Protein AF-A0A4R6ZY18-F1 (afdb_monomer_lite)

pLDDT: mean 76.31, std 11.9, range [41.53, 92.12]

Radius of gyration: 20.02 Å; chains: 1; bounding box: 40×29×60 Å

Structure (mmCIF, N/CA/C/O backbone):
data_AF-A0A4R6ZY18-F1
#
_entry.id   AF-A0A4R6ZY18-F1
#
loop_
_atom_site.group_PDB
_atom_site.id
_atom_site.type_symbol
_atom_site.label_atom_id
_atom_site.label_alt_id
_atom_site.label_comp_id
_atom_site.label_asym_id
_atom_site.label_entity_id
_atom_site.label_seq_id
_atom_site.pdbx_PDB_ins_code
_atom_site.Cartn_x
_atom_site.Cartn_y
_atom_site.Cartn_z
_atom_site.occupancy
_atom_site.B_iso_or_equiv
_atom_site.auth_seq_id
_atom_site.auth_comp_id
_atom_site.auth_asym_id
_atom_site.auth_atom_id
_atom_site.pdbx_PDB_model_num
ATOM 1 N N . MET A 1 1 ? 9.949 -7.174 -26.402 1.00 46.84 1 MET A N 1
ATOM 2 C CA . MET A 1 1 ? 8.671 -7.919 -26.284 1.00 46.84 1 MET A CA 1
ATOM 3 C C . MET A 1 1 ? 8.134 -7.655 -24.889 1.00 46.84 1 MET A C 1
ATOM 5 O O . MET A 1 1 ? 8.825 -7.994 -23.940 1.00 46.84 1 MET A O 1
ATOM 9 N N . ALA A 1 2 ? 6.988 -6.989 -24.760 1.00 63.78 2 ALA A N 1
ATOM 10 C CA . ALA A 1 2 ? 6.396 -6.698 -23.453 1.00 63.78 2 ALA A CA 1
ATOM 11 C C . ALA A 1 2 ? 5.710 -7.946 -22.874 1.00 63.78 2 ALA A C 1
ATOM 13 O O . ALA A 1 2 ? 5.164 -8.753 -23.633 1.00 63.78 2 ALA A O 1
ATOM 14 N N . GLY A 1 3 ? 5.731 -8.112 -21.547 1.00 73.00 3 GLY A N 1
ATOM 15 C CA . GLY A 1 3 ? 4.925 -9.130 -20.874 1.00 73.00 3 GLY A CA 1
ATOM 16 C C . GLY A 1 3 ? 3.421 -8.925 -21.109 1.00 73.00 3 GLY A C 1
ATOM 17 O O . GLY A 1 3 ? 2.981 -7.861 -21.534 1.00 73.00 3 GLY A O 1
ATOM 18 N N . ARG A 1 4 ? 2.606 -9.943 -20.791 1.00 77.69 4 ARG A N 1
ATOM 19 C CA . ARG A 1 4 ? 1.151 -10.019 -21.072 1.00 77.69 4 ARG A CA 1
ATOM 20 C C . ARG A 1 4 ? 0.317 -8.800 -20.626 1.00 77.69 4 ARG A C 1
ATOM 22 O O . ARG A 1 4 ? -0.791 -8.633 -21.121 1.00 77.69 4 ARG A O 1
ATOM 29 N N . TYR A 1 5 ? 0.834 -7.972 -19.719 1.00 84.94 5 TYR A N 1
ATOM 30 C CA . TYR A 1 5 ? 0.163 -6.790 -19.164 1.00 84.94 5 TYR A CA 1
ATOM 31 C C . TYR A 1 5 ? 1.097 -5.578 -19.040 1.00 84.94 5 TYR A C 1
ATOM 33 O O . TYR A 1 5 ? 0.845 -4.685 -18.238 1.00 84.94 5 TYR A O 1
ATOM 41 N N . GLU A 1 6 ? 2.202 -5.564 -19.784 1.00 89.19 6 GLU A N 1
ATOM 42 C CA . GLU A 1 6 ? 3.216 -4.513 -19.690 1.00 89.19 6 GLU A CA 1
ATOM 43 C C . GLU A 1 6 ? 3.148 -3.562 -20.879 1.00 89.19 6 GLU A C 1
ATOM 45 O O . GLU A 1 6 ? 2.798 -3.948 -21.998 1.00 89.19 6 GLU A O 1
ATOM 50 N N . ILE A 1 7 ? 3.525 -2.309 -20.641 1.00 91.56 7 ILE A N 1
ATOM 51 C CA . ILE A 1 7 ? 3.649 -1.325 -21.705 1.00 91.56 7 ILE A CA 1
ATOM 52 C C . ILE A 1 7 ? 4.842 -1.671 -22.607 1.00 91.56 7 ILE A C 1
ATOM 54 O O . ILE A 1 7 ? 5.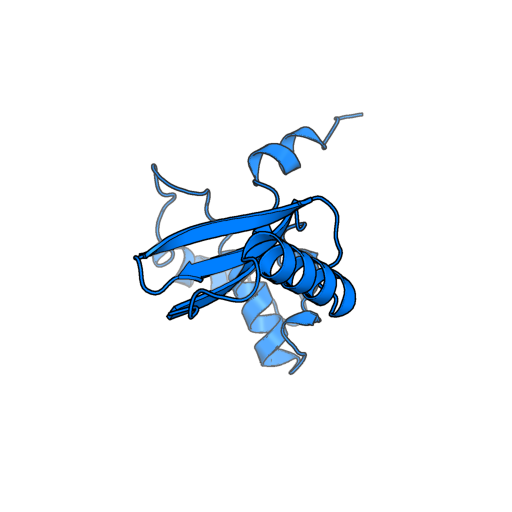959 -1.942 -22.146 1.00 91.56 7 ILE A O 1
ATOM 58 N N . SER A 1 8 ? 4.600 -1.665 -23.918 1.00 91.94 8 SER A N 1
ATOM 59 C CA . SER A 1 8 ? 5.664 -1.807 -24.916 1.00 91.94 8 SER A CA 1
ATOM 60 C C . SER A 1 8 ? 6.644 -0.636 -24.859 1.00 91.94 8 SER A C 1
ATOM 62 O O . SER A 1 8 ? 6.279 0.448 -24.411 1.00 91.94 8 SER A O 1
ATOM 64 N N . ASP A 1 9 ? 7.870 -0.837 -25.344 1.00 90.19 9 ASP A N 1
ATOM 65 C CA . ASP A 1 9 ? 8.878 0.232 -25.404 1.00 90.19 9 ASP A CA 1
ATOM 66 C C . ASP A 1 9 ? 8.370 1.433 -26.212 1.00 90.19 9 ASP A C 1
ATOM 68 O O . ASP A 1 9 ? 8.479 2.569 -25.768 1.00 90.19 9 ASP A O 1
ATOM 72 N N . ASN A 1 10 ? 7.702 1.172 -27.340 1.00 91.25 10 ASN A N 1
ATOM 73 C CA . ASN A 1 10 ? 7.086 2.216 -28.159 1.00 91.25 10 ASN A CA 1
ATOM 74 C C . ASN A 1 10 ? 5.974 2.959 -27.410 1.00 91.25 10 ASN A C 1
ATOM 76 O O . ASN A 1 10 ? 5.854 4.168 -27.543 1.00 91.25 10 ASN A O 1
ATOM 80 N N . GLY A 1 11 ? 5.156 2.249 -26.628 1.00 90.25 11 GLY A N 1
ATOM 81 C CA . GLY A 1 11 ? 4.115 2.877 -25.813 1.00 90.25 11 GLY A CA 1
ATOM 82 C C . GLY A 1 11 ? 4.696 3.714 -24.676 1.00 90.25 11 GLY A C 1
ATOM 83 O O . GLY A 1 11 ? 4.164 4.774 -24.369 1.00 90.25 11 GLY A O 1
ATOM 84 N N . TRP A 1 12 ? 5.797 3.256 -24.079 1.00 91.94 12 TRP A N 1
ATOM 85 C CA . TRP A 1 12 ? 6.508 3.990 -23.037 1.00 91.94 12 TRP A CA 1
ATOM 86 C C . TRP A 1 12 ? 7.133 5.280 -23.575 1.00 91.94 12 TRP A C 1
ATOM 88 O O . TRP A 1 12 ? 6.940 6.335 -22.982 1.00 91.94 12 TRP A O 1
ATOM 98 N N . ALA A 1 13 ? 7.778 5.219 -24.742 1.00 90.75 13 ALA A N 1
ATOM 99 C CA . ALA A 1 13 ? 8.392 6.377 -25.395 1.00 90.75 13 ALA A CA 1
ATOM 100 C C . ALA A 1 13 ? 7.403 7.524 -25.693 1.00 90.75 13 ALA A C 1
ATOM 102 O O . ALA A 1 13 ? 7.821 8.661 -25.876 1.00 90.75 13 ALA A O 1
ATOM 103 N N . LEU A 1 14 ? 6.094 7.245 -25.746 1.00 90.88 14 LEU A N 1
ATOM 104 C CA . LEU A 1 14 ? 5.054 8.261 -25.954 1.00 90.88 14 LEU A CA 1
ATOM 105 C C . LEU A 1 14 ? 4.654 9.017 -24.684 1.00 90.88 14 LEU A C 1
ATOM 107 O O . LEU A 1 14 ? 3.967 10.029 -24.791 1.00 90.88 14 LEU A O 1
ATOM 111 N N . ILE A 1 15 ? 4.970 8.480 -23.505 1.00 89.31 15 ILE A N 1
ATOM 112 C CA . ILE A 1 15 ? 4.500 9.019 -22.222 1.00 89.31 15 ILE A CA 1
ATOM 113 C C . ILE A 1 15 ? 5.634 9.321 -21.247 1.00 89.31 15 ILE A C 1
ATOM 115 O O . ILE A 1 15 ? 5.379 9.932 -20.212 1.00 89.31 15 ILE A O 1
ATOM 119 N N . GLU A 1 16 ? 6.859 8.864 -21.522 1.00 87.00 16 GLU A N 1
ATOM 120 C CA . GLU A 1 16 ? 7.991 8.989 -20.599 1.00 87.00 16 GLU A CA 1
ATOM 121 C C . GLU A 1 16 ? 8.345 10.445 -20.272 1.00 87.00 16 GLU A C 1
ATOM 123 O O . GLU A 1 16 ? 8.815 10.730 -19.175 1.00 87.00 16 GLU A O 1
ATOM 128 N N . ASP A 1 17 ? 8.054 11.367 -21.186 1.00 85.94 17 ASP A N 1
ATOM 129 C CA . ASP A 1 17 ? 8.230 12.812 -21.044 1.00 85.94 17 ASP A CA 1
ATOM 130 C C . ASP A 1 17 ? 7.168 13.474 -20.147 1.00 85.94 17 ASP A C 1
ATOM 132 O O . ASP A 1 17 ? 7.427 14.506 -19.524 1.00 85.94 17 ASP A O 1
ATOM 136 N N . ILE A 1 18 ? 5.980 12.870 -20.042 1.00 85.25 18 ILE A N 1
ATOM 137 C CA . ILE A 1 18 ? 4.907 13.294 -19.131 1.00 85.25 18 ILE A CA 1
ATOM 138 C C . ILE A 1 18 ? 5.254 12.907 -17.691 1.00 85.25 18 ILE A C 1
ATOM 140 O O . ILE A 1 18 ? 4.856 13.581 -16.731 1.00 85.25 18 ILE A O 1
ATOM 144 N N . VAL A 1 19 ? 5.984 11.806 -17.515 1.00 81.56 19 VAL A N 1
ATOM 145 C CA . VAL A 1 19 ? 6.353 11.342 -16.187 1.00 81.56 19 VAL A CA 1
ATOM 146 C C . VAL A 1 19 ? 7.426 12.259 -15.605 1.00 81.56 19 VAL A C 1
ATOM 148 O O . VAL A 1 19 ? 8.477 12.502 -16.187 1.00 81.56 19 VAL A O 1
ATOM 151 N N . SER A 1 20 ? 7.118 12.847 -14.448 1.00 65.94 20 SER A N 1
ATOM 152 C CA . SER A 1 20 ? 7.916 13.930 -13.874 1.00 65.94 20 SER A CA 1
ATOM 153 C C . SER A 1 20 ? 9.384 13.536 -13.659 1.00 65.94 20 SER A C 1
ATOM 155 O O . SER A 1 20 ? 9.640 12.473 -13.089 1.00 65.94 20 SER A O 1
ATOM 157 N N . PRO A 1 21 ? 10.343 14.436 -13.948 1.00 70.38 21 PRO A N 1
ATOM 158 C CA . PRO A 1 21 ? 11.761 14.144 -13.796 1.00 70.38 21 PRO A CA 1
ATOM 159 C C . PRO A 1 21 ? 12.140 13.805 -12.341 1.00 70.38 21 PRO A C 1
ATOM 161 O O . PRO A 1 21 ? 11.411 14.173 -11.397 1.00 70.38 21 PRO A O 1
ATOM 164 N N . PRO A 1 22 ? 13.301 13.143 -12.142 1.00 66.69 22 PRO A N 1
ATOM 165 C CA . PRO A 1 22 ? 13.822 12.806 -10.824 1.00 66.69 22 PRO A CA 1
ATOM 166 C C . PRO A 1 22 ? 13.844 14.036 -9.916 1.00 66.69 22 PRO A C 1
ATOM 168 O O . PRO A 1 22 ? 14.409 15.078 -10.251 1.00 66.69 22 PRO A O 1
ATOM 171 N N . GLN A 1 23 ? 13.200 13.930 -8.756 1.00 68.38 23 GLN A N 1
ATOM 172 C CA . GLN A 1 23 ? 13.167 15.021 -7.788 1.00 68.38 23 GLN A CA 1
ATOM 173 C C . GLN A 1 23 ? 14.496 15.064 -7.029 1.00 68.38 23 GLN A C 1
ATOM 175 O O . GLN A 1 23 ? 14.980 14.036 -6.561 1.00 68.38 23 GLN A O 1
ATOM 180 N N . ARG A 1 24 ? 15.083 16.261 -6.886 1.00 64.19 24 ARG A N 1
ATOM 181 C CA . ARG A 1 24 ? 16.343 16.467 -6.140 1.00 64.19 24 ARG A CA 1
ATOM 182 C C . ARG A 1 24 ? 16.180 16.305 -4.626 1.00 64.19 24 ARG A C 1
ATOM 184 O O . ARG A 1 24 ? 17.174 16.173 -3.920 1.00 64.19 24 ARG A O 1
ATOM 191 N N . THR A 1 25 ? 14.949 16.364 -4.127 1.00 70.38 25 THR A N 1
ATOM 192 C CA . THR A 1 25 ? 14.613 16.295 -2.704 1.00 70.38 25 THR A CA 1
ATOM 193 C C . THR A 1 25 ? 13.483 15.297 -2.467 1.00 70.38 25 THR A C 1
ATOM 195 O O . THR A 1 25 ? 12.584 15.140 -3.292 1.00 70.38 25 THR A O 1
ATOM 198 N N . GLY A 1 26 ? 13.520 14.630 -1.311 1.00 67.38 26 GLY A N 1
ATOM 199 C CA . GLY A 1 26 ? 12.524 13.635 -0.914 1.00 67.38 26 GLY A CA 1
ATOM 200 C C . GLY A 1 26 ? 12.953 12.193 -1.185 1.00 67.38 26 GLY A C 1
ATOM 201 O O . GLY A 1 26 ? 14.101 11.909 -1.517 1.00 67.38 26 GLY A O 1
ATOM 202 N N . ARG A 1 27 ? 12.017 11.261 -0.980 1.00 62.81 27 ARG A N 1
ATOM 203 C CA . ARG A 1 27 ? 12.255 9.830 -1.193 1.00 62.81 27 ARG A CA 1
ATOM 204 C C . ARG A 1 27 ? 12.455 9.559 -2.692 1.00 62.81 27 ARG A C 1
ATOM 206 O O . ARG A 1 27 ? 11.616 10.022 -3.469 1.00 62.81 27 ARG A O 1
ATOM 213 N N . PRO A 1 28 ? 13.475 8.775 -3.093 1.00 68.50 28 PRO A N 1
ATOM 214 C CA . PRO A 1 28 ? 13.639 8.363 -4.481 1.00 68.50 28 PRO A CA 1
ATOM 215 C C . PRO A 1 28 ? 12.343 7.769 -5.037 1.00 68.50 28 PRO A C 1
ATOM 217 O O . PRO A 1 28 ? 11.701 6.932 -4.388 1.00 68.50 28 PRO A O 1
ATOM 220 N N . ARG A 1 29 ? 11.942 8.229 -6.226 1.00 71.50 29 ARG A N 1
ATOM 221 C CA . ARG A 1 29 ? 10.824 7.628 -6.954 1.00 71.50 29 ARG A CA 1
ATOM 222 C C . ARG A 1 29 ? 11.220 6.226 -7.403 1.00 71.50 29 ARG A C 1
ATOM 224 O O . ARG A 1 29 ? 12.384 5.967 -7.700 1.00 71.50 29 ARG A O 1
ATOM 231 N N . ARG A 1 30 ? 10.246 5.318 -7.405 1.00 73.25 30 ARG A N 1
ATOM 232 C CA . ARG A 1 30 ? 10.416 4.022 -8.065 1.00 73.25 30 ARG A CA 1
ATOM 233 C C . ARG A 1 30 ? 10.417 4.225 -9.571 1.00 73.25 30 ARG A C 1
ATOM 235 O O . ARG A 1 30 ? 9.930 5.244 -10.041 1.00 73.25 30 ARG A O 1
ATOM 242 N N . ASP A 1 31 ? 10.941 3.239 -10.286 1.00 82.50 31 ASP A N 1
ATOM 243 C CA . ASP A 1 31 ? 10.847 3.183 -11.739 1.00 82.50 31 ASP A CA 1
ATOM 244 C C . ASP A 1 31 ? 9.374 3.322 -12.162 1.00 82.50 31 ASP A C 1
ATOM 246 O O . ASP A 1 31 ? 8.525 2.487 -11.832 1.00 82.50 31 ASP A O 1
ATOM 250 N N . ASP A 1 32 ? 9.058 4.423 -12.837 1.00 85.56 32 ASP A N 1
ATOM 251 C CA . ASP A 1 32 ? 7.679 4.772 -13.158 1.00 85.56 32 ASP A CA 1
ATOM 252 C C . ASP A 1 32 ? 7.057 3.799 -14.167 1.00 85.56 32 ASP A C 1
ATOM 254 O O . ASP A 1 32 ? 5.857 3.514 -14.107 1.00 85.56 32 ASP A O 1
ATOM 258 N N . ARG A 1 33 ? 7.878 3.211 -15.045 1.00 87.94 33 ARG A N 1
ATOM 259 C CA . ARG A 1 33 ? 7.442 2.173 -15.980 1.00 87.94 33 ARG A CA 1
ATOM 260 C C . ARG A 1 33 ? 7.054 0.909 -15.228 1.00 87.94 33 ARG A C 1
ATOM 262 O O . ARG A 1 33 ? 6.030 0.296 -15.529 1.00 87.94 33 ARG A O 1
ATOM 269 N N . GLN A 1 34 ? 7.832 0.534 -14.215 1.00 85.88 34 GLN A N 1
ATOM 270 C CA . GLN A 1 34 ? 7.532 -0.598 -13.341 1.00 85.88 34 GLN A CA 1
ATOM 271 C C . GLN A 1 34 ? 6.237 -0.378 -12.545 1.00 85.88 34 GLN A C 1
ATOM 273 O O . GLN A 1 34 ? 5.426 -1.302 -12.434 1.00 85.88 34 GLN A O 1
ATOM 278 N N . VAL A 1 35 ? 6.011 0.839 -12.038 1.00 85.81 35 VAL A N 1
ATOM 279 C CA . VAL A 1 35 ? 4.763 1.212 -11.349 1.00 85.81 35 VAL A CA 1
ATOM 280 C C . VAL A 1 35 ? 3.568 1.098 -12.296 1.00 85.81 35 VAL A C 1
ATOM 282 O O . VAL A 1 35 ? 2.565 0.473 -11.945 1.00 85.81 35 VAL A O 1
ATOM 285 N N . LEU A 1 36 ? 3.682 1.641 -13.511 1.00 89.38 36 LEU A N 1
ATOM 286 C CA . LEU A 1 36 ? 2.615 1.591 -14.509 1.00 89.38 36 LEU A CA 1
ATOM 287 C C . LEU A 1 36 ? 2.290 0.152 -14.932 1.00 89.38 36 LEU A C 1
ATOM 289 O O . LEU A 1 36 ? 1.120 -0.224 -15.001 1.00 89.38 36 LEU A O 1
ATOM 293 N N . ASN A 1 37 ? 3.313 -0.682 -15.122 1.00 91.38 37 ASN A N 1
ATOM 294 C CA . ASN A 1 37 ? 3.143 -2.107 -15.401 1.00 91.38 37 ASN A CA 1
ATOM 295 C C . ASN A 1 37 ? 2.422 -2.843 -14.260 1.00 91.38 37 ASN A C 1
ATOM 297 O O . ASN A 1 37 ? 1.584 -3.705 -14.519 1.00 91.38 37 ASN A O 1
ATOM 301 N N . GLY A 1 38 ? 2.693 -2.486 -13.001 1.00 89.00 38 GLY A N 1
ATOM 302 C CA . GLY A 1 38 ? 1.965 -3.031 -11.855 1.00 89.00 38 GLY A CA 1
ATOM 303 C C . GLY A 1 38 ? 0.483 -2.646 -11.851 1.00 89.00 38 GLY A C 1
ATOM 304 O O . GLY A 1 38 ? -0.377 -3.493 -11.602 1.00 89.00 38 GLY A O 1
ATOM 305 N N . ILE A 1 39 ? 0.174 -1.391 -12.191 1.00 88.94 39 ILE A N 1
ATOM 306 C CA . ILE A 1 39 ? -1.206 -0.906 -12.337 1.00 88.94 39 ILE A CA 1
ATOM 307 C C . ILE A 1 39 ? -1.923 -1.675 -13.455 1.00 88.94 39 ILE A C 1
ATOM 309 O O . ILE A 1 39 ? -3.007 -2.210 -13.227 1.00 88.94 39 ILE A O 1
ATOM 313 N N . PHE A 1 40 ? -1.315 -1.789 -14.640 1.00 92.06 40 PHE A N 1
ATOM 314 C CA . PHE A 1 40 ? -1.890 -2.547 -15.756 1.00 92.06 40 PHE A CA 1
ATOM 315 C C . PHE A 1 40 ? -2.085 -4.020 -15.423 1.00 92.06 40 PHE A C 1
ATOM 317 O O . PHE A 1 40 ? -3.110 -4.592 -15.788 1.00 92.06 40 PHE A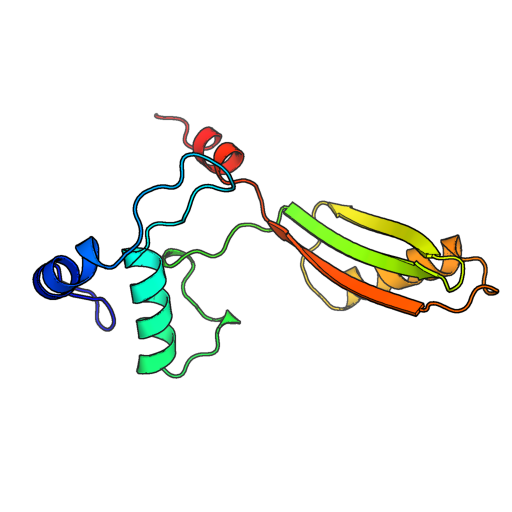 O 1
ATOM 324 N N . TRP A 1 41 ? -1.167 -4.630 -14.674 1.00 92.12 41 TRP A N 1
ATOM 325 C CA . TRP A 1 41 ? -1.338 -6.002 -14.219 1.00 92.12 41 TRP A CA 1
ATOM 326 C C . TRP A 1 41 ? -2.607 -6.163 -13.376 1.00 92.12 41 TRP A C 1
ATOM 328 O O . TRP A 1 41 ? -3.399 -7.056 -13.660 1.00 92.12 41 TRP A O 1
ATOM 338 N N . ILE A 1 42 ? -2.856 -5.288 -12.395 1.00 89.81 42 ILE A N 1
ATOM 339 C CA . ILE A 1 42 ? -4.070 -5.338 -11.559 1.00 89.81 42 ILE A CA 1
ATOM 340 C C . ILE A 1 42 ? -5.330 -5.091 -12.389 1.00 89.81 42 ILE A C 1
ATOM 342 O O . ILE A 1 42 ? -6.276 -5.874 -12.314 1.00 89.81 42 ILE A O 1
ATOM 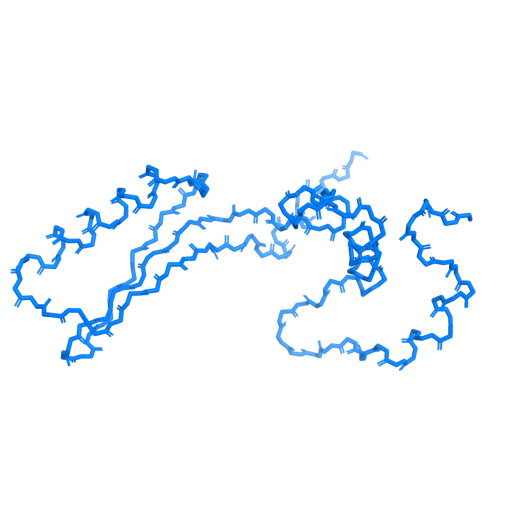346 N N . LEU A 1 43 ? -5.333 -4.036 -13.208 1.00 90.56 43 LEU A N 1
ATOM 347 C CA . LEU A 1 43 ? -6.505 -3.647 -13.994 1.00 90.56 43 LEU A CA 1
ATOM 348 C C . LEU A 1 43 ? -6.883 -4.701 -15.043 1.00 90.56 43 LEU A C 1
ATOM 350 O O . LEU A 1 43 ? -8.064 -4.985 -15.221 1.00 90.56 43 LEU A O 1
ATOM 354 N N . CYS A 1 44 ? -5.899 -5.306 -15.710 1.00 90.31 44 CYS A N 1
ATOM 355 C CA . CYS A 1 44 ? -6.140 -6.286 -16.768 1.00 90.31 44 CYS A CA 1
ATOM 356 C C . CYS A 1 44 ? -6.340 -7.715 -16.243 1.00 90.31 44 CYS A C 1
ATOM 358 O O . CYS A 1 44 ? -7.004 -8.511 -16.905 1.00 90.31 44 CYS A O 1
ATOM 360 N N . SER A 1 45 ? -5.761 -8.072 -15.088 1.00 90.62 45 SER A N 1
ATOM 361 C CA . SER A 1 45 ? -5.947 -9.404 -14.485 1.00 90.62 45 SER A CA 1
ATOM 362 C C . SER A 1 45 ? -7.171 -9.498 -13.572 1.00 90.62 45 SER A C 1
ATOM 364 O O . SER A 1 45 ? -7.669 -10.599 -13.349 1.00 90.62 45 SER A O 1
ATOM 366 N N . GLY A 1 46 ? -7.642 -8.374 -13.016 1.00 89.50 46 GLY A N 1
ATOM 367 C CA . GLY A 1 46 ? -8.704 -8.342 -12.005 1.00 89.50 46 GLY A CA 1
ATOM 368 C C . GLY A 1 46 ? -8.276 -8.855 -10.622 1.00 89.50 46 GLY A C 1
ATOM 369 O O . GLY A 1 46 ? -9.120 -9.020 -9.740 1.00 89.50 46 GLY A O 1
ATOM 370 N N . ALA A 1 47 ? -6.985 -9.128 -10.416 1.00 87.56 47 ALA A N 1
ATOM 371 C CA . ALA A 1 47 ? -6.452 -9.578 -9.137 1.00 87.56 47 ALA A CA 1
ATOM 372 C C . ALA A 1 47 ? -6.488 -8.466 -8.075 1.00 87.56 47 ALA A C 1
ATOM 374 O O . ALA A 1 47 ? -6.554 -7.273 -8.377 1.00 87.56 47 ALA A O 1
ATOM 375 N N . LYS A 1 48 ? -6.425 -8.847 -6.795 1.00 83.88 48 LYS A N 1
ATOM 376 C CA . LYS A 1 48 ? -6.375 -7.868 -5.703 1.00 83.88 48 LYS A CA 1
ATOM 377 C C . LYS A 1 48 ? -4.983 -7.245 -5.641 1.00 83.88 48 LYS A C 1
ATOM 379 O O . LYS A 1 48 ? -3.987 -7.903 -5.915 1.00 83.88 48 LYS A O 1
ATOM 384 N N . TRP A 1 49 ? -4.890 -6.008 -5.153 1.00 79.75 49 TRP A N 1
ATOM 385 C CA . TRP A 1 49 ? -3.606 -5.319 -4.934 1.00 79.75 49 TRP A CA 1
ATOM 386 C C . TRP A 1 49 ? -2.609 -6.103 -4.069 1.00 79.75 49 TRP A C 1
ATOM 388 O O . TRP A 1 49 ? -1.403 -5.980 -4.256 1.00 79.75 49 TRP A O 1
ATOM 398 N N . ARG A 1 50 ? -3.104 -6.935 -3.143 1.00 77.25 50 ARG A N 1
ATOM 399 C CA . ARG A 1 50 ? -2.272 -7.826 -2.319 1.00 77.25 50 ARG A CA 1
ATOM 400 C C . ARG A 1 50 ? -1.548 -8.896 -3.144 1.00 77.25 50 ARG A C 1
ATOM 402 O O . ARG A 1 50 ? -0.467 -9.311 -2.750 1.00 77.25 50 ARG A O 1
ATOM 409 N N . ASP A 1 51 ? -2.125 -9.299 -4.270 1.00 83.38 51 ASP A N 1
ATOM 410 C CA . ASP A 1 51 ? -1.614 -10.366 -5.132 1.00 83.38 51 ASP A CA 1
ATOM 411 C C . ASP A 1 51 ? -0.685 -9.823 -6.231 1.00 83.38 51 ASP A C 1
ATOM 413 O O . ASP A 1 51 ? -0.239 -10.577 -7.097 1.00 83.38 51 ASP A O 1
ATOM 417 N N . LEU A 1 52 ? -0.398 -8.513 -6.218 1.00 83.38 52 LEU A N 1
ATOM 418 C CA . LEU A 1 52 ? 0.522 -7.889 -7.161 1.00 83.38 52 LEU A CA 1
ATOM 419 C C . LEU A 1 52 ? 1.874 -8.631 -7.125 1.00 83.38 52 LEU A C 1
ATOM 421 O O . LEU A 1 52 ? 2.406 -8.865 -6.044 1.00 83.38 52 LEU A O 1
ATOM 425 N N . PRO A 1 53 ? 2.470 -9.003 -8.265 1.00 82.81 53 PRO A N 1
ATOM 426 C CA . PRO A 1 53 ? 3.787 -9.627 -8.263 1.00 82.81 53 PRO A CA 1
ATOM 427 C C . PRO A 1 53 ? 4.874 -8.725 -7.661 1.00 82.81 53 PRO A C 1
ATOM 429 O O . PRO A 1 53 ? 4.946 -7.536 -7.970 1.00 82.81 53 PRO A O 1
ATOM 432 N N . GLU A 1 54 ? 5.790 -9.310 -6.884 1.00 76.69 54 GLU A N 1
ATOM 433 C CA . GLU A 1 54 ? 6.898 -8.592 -6.227 1.00 76.69 54 GLU A CA 1
ATOM 434 C C . GLU A 1 54 ? 7.797 -7.824 -7.204 1.00 76.69 54 GLU A C 1
ATOM 436 O O . GLU A 1 54 ? 8.297 -6.751 -6.866 1.00 76.69 54 GLU A O 1
ATOM 441 N N . ARG A 1 55 ? 7.897 -8.290 -8.456 1.00 79.69 55 ARG A N 1
ATOM 442 C CA . ARG A 1 55 ? 8.608 -7.598 -9.543 1.00 79.69 55 ARG A CA 1
ATOM 443 C C . ARG A 1 55 ? 8.029 -6.232 -9.930 1.00 79.69 55 ARG A C 1
ATOM 445 O O . ARG A 1 55 ? 8.717 -5.496 -10.620 1.00 79.69 55 ARG A O 1
ATOM 452 N N . TYR A 1 56 ? 6.795 -5.896 -9.543 1.00 80.50 56 TYR A N 1
ATOM 453 C CA . TYR A 1 56 ? 6.229 -4.544 -9.708 1.00 80.50 56 TYR A CA 1
ATOM 454 C C . TYR A 1 56 ? 6.364 -3.700 -8.431 1.00 80.50 56 TYR A C 1
ATOM 456 O O . TYR A 1 56 ? 5.911 -2.559 -8.360 1.00 80.50 56 TYR A O 1
ATOM 464 N N . GLY A 1 57 ? 7.042 -4.261 -7.429 1.00 67.88 57 GLY A N 1
ATOM 465 C CA . GLY A 1 57 ? 7.473 -3.595 -6.221 1.00 67.88 57 GLY A CA 1
ATOM 466 C C . GLY A 1 57 ? 6.563 -3.868 -5.031 1.00 67.88 57 GLY A C 1
ATOM 467 O O . GLY A 1 57 ? 5.700 -3.054 -4.714 1.00 67.88 57 GLY A O 1
ATOM 468 N N . HIS A 1 58 ? 6.890 -4.893 -4.246 1.00 65.75 58 HIS A N 1
ATOM 469 C CA . HIS A 1 58 ? 6.513 -4.940 -2.831 1.00 65.75 58 HIS A CA 1
ATOM 470 C C . HIS A 1 58 ? 7.666 -4.391 -2.006 1.00 65.75 58 HIS A C 1
ATOM 472 O O . HIS A 1 58 ? 8.715 -5.019 -1.929 1.00 65.75 58 HIS A O 1
ATOM 478 N N . PRO A 1 59 ? 7.565 -3.169 -1.458 1.00 62.22 59 PRO A N 1
ATOM 479 C CA . PRO A 1 59 ? 8.615 -2.679 -0.587 1.00 62.22 59 PRO A CA 1
ATOM 480 C C . PRO A 1 59 ? 8.684 -3.595 0.643 1.00 62.22 59 PRO A C 1
ATOM 482 O O . PRO A 1 59 ? 7.678 -3.663 1.352 1.00 62.22 59 PRO A O 1
ATOM 485 N N . PRO A 1 60 ? 9.817 -4.272 0.933 1.00 64.88 60 PRO A N 1
ATOM 486 C CA . PRO A 1 60 ? 9.960 -5.023 2.168 1.00 64.88 60 PRO A CA 1
ATOM 487 C C . PRO A 1 60 ? 9.581 -4.141 3.350 1.00 64.88 60 PRO A C 1
ATOM 489 O O . PRO A 1 60 ? 9.898 -2.947 3.397 1.00 64.88 60 PRO A O 1
ATOM 492 N N . MET A 1 61 ? 8.837 -4.721 4.277 1.00 70.25 61 MET A N 1
ATOM 493 C CA . MET A 1 61 ? 8.335 -4.021 5.448 1.00 70.25 61 MET A CA 1
ATOM 494 C C . MET A 1 61 ? 9.441 -3.984 6.500 1.00 70.25 61 MET A C 1
ATOM 496 O O . MET A 1 61 ? 10.057 -4.999 6.802 1.00 70.25 61 MET A O 1
ATOM 500 N N . ALA A 1 62 ? 9.703 -2.805 7.055 1.00 68.81 62 ALA A N 1
ATOM 501 C CA . ALA A 1 62 ? 10.659 -2.607 8.141 1.00 68.81 62 ALA A CA 1
ATOM 502 C C . ALA A 1 62 ? 10.015 -2.778 9.528 1.00 68.81 62 ALA A C 1
ATOM 504 O O . ALA A 1 62 ? 10.716 -2.972 10.521 1.00 68.81 62 ALA A O 1
ATOM 505 N N . GLY A 1 63 ? 8.687 -2.686 9.618 1.00 76.25 63 GLY A N 1
ATOM 506 C CA . GLY A 1 63 ? 7.954 -2.872 10.866 1.00 76.25 63 GLY A CA 1
ATOM 507 C C . GLY A 1 63 ? 6.516 -2.379 10.789 1.00 76.25 63 GLY A C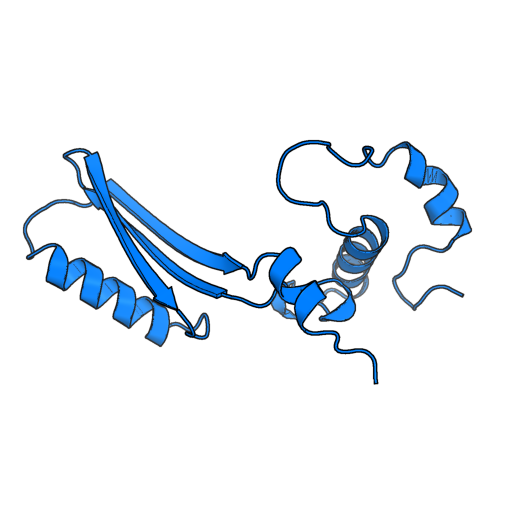 1
ATOM 508 O O . GLY A 1 63 ? 6.095 -1.804 9.785 1.00 76.25 63 GLY A O 1
ATOM 509 N N . LEU A 1 64 ? 5.776 -2.578 11.872 1.00 83.06 64 LEU A N 1
ATOM 510 C CA . LEU A 1 64 ? 4.418 -2.073 12.050 1.00 83.06 64 LEU A CA 1
ATOM 511 C C . LEU A 1 64 ? 4.435 -0.918 13.045 1.00 83.06 64 LEU A C 1
ATOM 513 O O . LEU A 1 64 ? 5.273 -0.882 13.949 1.00 83.06 64 LEU A O 1
ATOM 517 N N . PHE A 1 65 ? 3.491 0.006 12.908 1.00 83.25 65 PHE A N 1
ATOM 518 C CA . PHE A 1 65 ? 3.299 1.053 13.900 1.00 83.25 65 PHE A CA 1
ATOM 519 C C . PHE A 1 65 ? 1.825 1.268 14.226 1.00 83.25 65 PHE A C 1
ATOM 521 O O . PHE A 1 65 ? 0.946 1.150 13.368 1.00 83.25 65 PHE A O 1
ATOM 528 N N . VAL A 1 66 ? 1.588 1.660 15.475 1.00 83.12 66 VAL A N 1
ATOM 529 C CA . VAL A 1 66 ? 0.327 2.203 15.969 1.00 83.12 66 VAL A CA 1
ATOM 530 C C . VAL A 1 66 ? 0.621 3.556 16.615 1.00 83.12 66 VAL A C 1
ATOM 532 O O . VAL A 1 66 ? 1.472 3.688 17.492 1.00 83.12 66 VAL A O 1
ATOM 535 N N . LYS A 1 67 ? -0.074 4.587 16.147 1.00 82.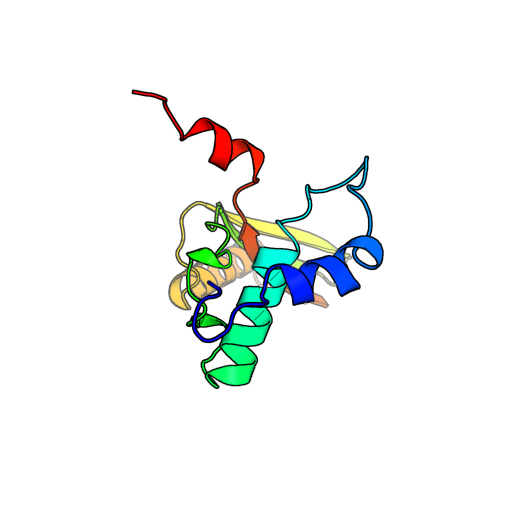56 67 LYS A N 1
ATOM 536 C CA . LYS A 1 67 ? -0.034 5.957 16.653 1.00 82.56 67 LYS A CA 1
ATOM 537 C C . LYS A 1 67 ? -1.309 6.220 17.426 1.00 82.56 67 LYS A C 1
ATOM 539 O O . LYS A 1 67 ? -2.388 6.155 16.848 1.00 82.56 67 LYS A O 1
ATOM 544 N N . VAL A 1 68 ? -1.182 6.559 18.699 1.00 81.88 68 VAL A N 1
ATOM 545 C CA . VAL A 1 68 ? -2.302 6.950 19.554 1.00 81.88 68 VAL A CA 1
ATOM 546 C C . VAL A 1 68 ? -2.121 8.408 19.936 1.00 81.88 68 VAL A C 1
ATOM 548 O O . VAL A 1 68 ? -1.089 8.780 20.493 1.00 81.88 68 VAL A O 1
ATOM 551 N N . ARG A 1 69 ? -3.108 9.241 19.609 1.00 83.06 69 ARG A N 1
ATOM 552 C CA . ARG A 1 69 ? -3.176 10.637 20.039 1.00 83.06 69 ARG A CA 1
ATOM 553 C C . ARG A 1 69 ? -4.307 10.803 21.039 1.00 83.06 69 ARG A C 1
ATOM 555 O O . ARG A 1 69 ? -5.432 10.382 20.768 1.00 83.06 69 ARG A O 1
ATOM 562 N N . PHE A 1 70 ? -4.011 11.438 22.158 1.00 81.38 70 PHE A N 1
ATOM 563 C CA . PHE A 1 70 ? -4.981 11.719 23.211 1.00 81.38 70 PHE A CA 1
ATOM 564 C C . PHE A 1 70 ? -5.651 13.082 23.003 1.00 81.38 70 PHE A C 1
ATOM 566 O O . PHE A 1 70 ? -5.213 13.889 22.180 1.00 81.38 70 PHE A O 1
ATOM 573 N N . ASP A 1 71 ? -6.748 13.321 23.713 1.00 80.69 71 ASP A N 1
ATOM 574 C CA . ASP A 1 71 ? -7.495 14.585 23.724 1.00 80.69 71 ASP A CA 1
ATOM 575 C C . ASP A 1 71 ? -6.665 15.803 24.166 1.00 80.69 71 ASP A C 1
ATOM 577 O O . ASP A 1 71 ? -6.880 16.900 23.660 1.00 80.69 71 ASP A O 1
ATOM 581 N N . ASP A 1 72 ? -5.657 15.599 25.017 1.00 79.88 72 ASP A N 1
ATOM 582 C CA . ASP A 1 72 ? -4.641 16.597 25.393 1.00 79.88 72 ASP A CA 1
ATOM 583 C C . ASP A 1 72 ? -3.587 16.860 24.294 1.00 79.88 72 ASP A C 1
ATOM 585 O O . ASP A 1 72 ? -2.596 17.559 24.508 1.00 79.88 72 ASP A O 1
ATOM 589 N N . PHE A 1 73 ? -3.800 16.294 23.104 1.00 76.19 73 PHE A N 1
ATOM 590 C CA . PHE A 1 73 ? -2.914 16.313 21.946 1.00 76.19 73 PHE A CA 1
ATOM 591 C C . PHE A 1 73 ? -1.555 15.627 22.135 1.00 76.19 73 PHE A C 1
ATOM 593 O O . PHE A 1 73 ? -0.749 15.670 21.198 1.00 76.19 73 PHE A O 1
ATOM 600 N N . SER A 1 74 ? -1.306 14.942 23.256 1.00 77.31 74 SER A N 1
ATOM 601 C CA . SER A 1 74 ? -0.115 14.105 23.409 1.00 77.31 74 SER A CA 1
ATOM 602 C C . SER A 1 74 ? -0.147 12.931 22.421 1.00 77.31 74 SER A C 1
ATOM 604 O O . SER A 1 74 ? -1.200 12.358 22.127 1.00 77.31 74 SER A O 1
ATOM 606 N N . LEU A 1 75 ? 1.013 12.613 21.840 1.00 73.44 75 LEU A N 1
ATOM 607 C CA . LEU A 1 75 ? 1.171 11.588 20.809 1.00 73.44 75 LEU A CA 1
ATOM 608 C C . LEU A 1 75 ? 2.103 10.487 21.311 1.00 73.44 75 LEU A C 1
ATOM 610 O O . LEU A 1 75 ? 3.278 10.741 21.569 1.00 7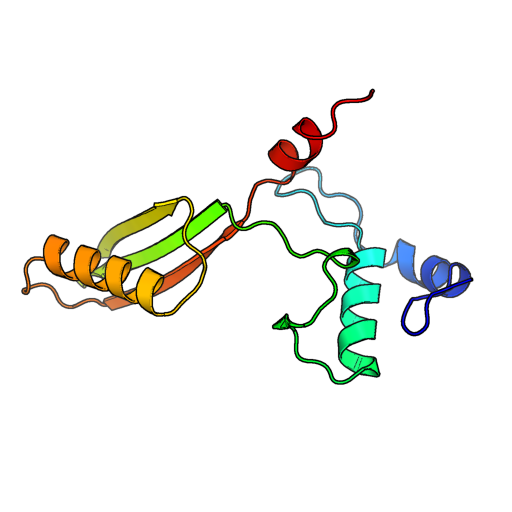3.44 75 LEU A O 1
ATOM 614 N N . THR A 1 76 ? 1.604 9.254 21.329 1.00 76.44 76 THR A N 1
ATOM 615 C CA . THR A 1 76 ? 2.406 8.058 21.591 1.00 76.44 76 THR A CA 1
ATOM 616 C C . THR A 1 76 ? 2.443 7.207 20.337 1.00 76.44 76 THR A C 1
ATOM 618 O O . THR A 1 76 ? 1.421 6.712 19.864 1.00 76.44 76 THR A O 1
ATOM 621 N N . THR A 1 77 ? 3.637 7.051 19.773 1.00 77.75 77 THR A N 1
ATOM 622 C CA . THR A 1 77 ? 3.867 6.131 18.657 1.00 77.75 77 THR A CA 1
ATOM 623 C C . THR A 1 77 ? 4.522 4.878 19.210 1.00 77.75 77 THR A C 1
ATOM 625 O O . THR A 1 77 ? 5.649 4.943 19.693 1.00 77.75 77 THR A O 1
ATOM 628 N N . LEU A 1 78 ? 3.817 3.751 19.142 1.00 76.94 78 LEU A N 1
ATOM 629 C CA . LEU A 1 78 ? 4.394 2.439 19.401 1.00 76.94 78 LEU A CA 1
ATOM 630 C C . LEU A 1 78 ? 4.735 1.786 18.069 1.00 76.94 78 LEU A C 1
ATOM 632 O O . LEU A 1 78 ? 3.895 1.672 17.175 1.00 76.94 78 LEU A O 1
ATOM 636 N N . GLU A 1 79 ? 5.985 1.369 17.937 1.00 77.88 79 GLU A N 1
ATOM 637 C CA . GLU A 1 79 ? 6.488 0.688 16.751 1.00 77.88 79 GLU A CA 1
ATOM 638 C C . GLU A 1 79 ? 7.049 -0.667 17.163 1.00 77.88 79 GLU A C 1
ATOM 640 O O . GLU A 1 79 ? 7.732 -0.778 18.180 1.00 77.88 79 GLU A O 1
ATOM 645 N N . SER A 1 80 ? 6.789 -1.689 16.353 1.00 66.69 80 SER A N 1
ATOM 646 C CA . SER A 1 80 ? 7.447 -2.985 16.481 1.00 66.69 80 SER A CA 1
ATOM 647 C C . SER A 1 80 ? 8.178 -3.305 15.184 1.00 66.69 80 SER A C 1
ATOM 649 O O . SER A 1 80 ? 7.609 -3.234 14.089 1.00 66.69 80 SER A O 1
ATOM 651 N N . ARG A 1 81 ? 9.467 -3.631 15.300 1.00 61.38 81 ARG A N 1
ATOM 652 C CA . ARG A 1 81 ? 10.298 -4.069 14.174 1.00 61.38 81 ARG A CA 1
ATOM 653 C C . ARG A 1 81 ? 10.143 -5.577 13.989 1.00 61.38 81 ARG A C 1
ATOM 655 O O . ARG A 1 81 ? 10.191 -6.317 14.962 1.00 61.38 81 ARG A O 1
ATOM 662 N N . GLY A 1 82 ? 10.007 -6.018 12.738 1.00 61.38 82 GLY A N 1
ATOM 663 C CA . GLY A 1 82 ? 10.053 -7.445 12.389 1.00 61.38 82 GLY A CA 1
ATOM 664 C C . GLY A 1 82 ? 8.739 -8.224 12.505 1.00 61.38 82 GLY A C 1
ATOM 665 O O . GLY A 1 82 ? 8.775 -9.447 12.441 1.00 61.38 82 GLY A O 1
ATOM 666 N N . LEU A 1 83 ? 7.590 -7.556 12.649 1.00 65.56 83 LEU A N 1
ATOM 667 C CA . LEU A 1 83 ? 6.286 -8.224 12.602 1.00 65.56 83 LEU A CA 1
ATOM 668 C C . LEU A 1 83 ? 5.732 -8.274 11.174 1.00 65.56 83 LEU A C 1
ATOM 670 O O . LEU A 1 83 ? 5.797 -7.289 10.432 1.00 65.56 83 LEU A O 1
ATOM 674 N N . THR A 1 84 ? 5.145 -9.414 10.813 1.00 66.94 84 THR A N 1
ATOM 675 C CA . THR A 1 84 ? 4.240 -9.521 9.666 1.00 66.94 84 THR A CA 1
ATOM 676 C C . THR A 1 84 ? 2.990 -8.676 9.928 1.00 66.94 84 THR A C 1
ATOM 678 O O . THR A 1 84 ? 2.542 -8.613 11.068 1.00 66.94 84 THR A O 1
ATOM 681 N N . PRO A 1 85 ? 2.408 -7.992 8.925 1.00 74.00 85 PRO A N 1
ATOM 682 C CA . PRO A 1 85 ? 1.188 -7.200 9.087 1.00 74.00 85 PRO A CA 1
ATOM 683 C C . PRO A 1 85 ? -0.036 -8.120 9.197 1.00 74.00 85 PRO A C 1
ATOM 685 O O . PRO A 1 85 ? -0.881 -8.181 8.304 1.00 74.00 85 PRO A O 1
ATOM 688 N N . ASP A 1 86 ? -0.108 -8.872 10.286 1.00 80.12 86 ASP A N 1
ATOM 689 C CA . ASP A 1 86 ? -1.227 -9.730 10.645 1.00 80.12 86 ASP A CA 1
ATOM 690 C C . ASP A 1 86 ? -2.007 -9.144 11.836 1.00 80.12 86 ASP A C 1
ATOM 692 O O . ASP A 1 86 ? -1.566 -8.220 12.526 1.00 80.12 86 ASP A O 1
ATOM 696 N N . ALA A 1 87 ? -3.213 -9.667 12.052 1.00 78.50 87 ALA A N 1
ATOM 697 C CA . ALA A 1 87 ? -4.127 -9.159 13.069 1.00 78.50 87 ALA A CA 1
ATOM 698 C C . ALA A 1 87 ? -3.584 -9.310 14.501 1.00 78.50 87 ALA A C 1
ATOM 700 O O . ALA A 1 87 ? -3.842 -8.447 15.342 1.00 78.50 87 ALA A O 1
ATOM 701 N N . GLU A 1 88 ? -2.826 -10.370 14.785 1.00 84.44 88 GLU A N 1
ATOM 702 C CA . GLU A 1 88 ? -2.255 -10.621 16.109 1.00 84.44 88 GLU A CA 1
ATOM 703 C C . GLU A 1 88 ? -1.169 -9.588 16.420 1.00 84.44 88 GLU A C 1
ATOM 705 O O . GLU A 1 88 ? -1.166 -8.971 17.487 1.00 84.44 88 GLU A O 1
ATOM 710 N N . SER A 1 89 ? -0.310 -9.315 15.441 1.00 83.00 89 SER A N 1
ATOM 711 C CA . SER A 1 89 ? 0.733 -8.296 15.525 1.00 83.00 89 SER A CA 1
ATOM 712 C C . SER A 1 89 ? 0.171 -6.896 15.821 1.00 83.00 89 SER A C 1
ATOM 714 O O . SER A 1 89 ? 0.699 -6.180 16.679 1.00 83.00 89 SER A O 1
ATOM 716 N N . TYR A 1 90 ? -0.936 -6.509 15.178 1.00 81.00 90 TYR A N 1
ATOM 717 C CA . TYR A 1 90 ? -1.620 -5.245 15.481 1.00 81.00 90 TYR A CA 1
ATOM 718 C C . TYR A 1 90 ? -2.315 -5.257 16.844 1.00 81.00 90 TYR A C 1
ATOM 720 O O . TYR A 1 90 ? -2.272 -4.252 17.554 1.00 81.00 90 TYR A O 1
ATOM 728 N N . THR A 1 91 ? -2.910 -6.384 17.236 1.00 84.25 91 THR A N 1
ATOM 729 C CA . THR A 1 91 ? -3.577 -6.535 18.536 1.00 84.25 91 THR A CA 1
ATOM 730 C C . THR A 1 91 ? -2.579 -6.350 19.676 1.00 84.25 91 THR A C 1
ATOM 732 O O . THR A 1 91 ? -2.825 -5.550 20.573 1.00 84.25 91 THR A O 1
ATOM 735 N N . ARG A 1 92 ? -1.387 -6.954 19.581 1.00 84.50 92 ARG A N 1
ATOM 736 C CA . ARG A 1 92 ? -0.306 -6.756 20.561 1.00 84.50 92 ARG A CA 1
ATOM 737 C C . ARG A 1 92 ? 0.140 -5.297 20.662 1.00 84.50 92 ARG A C 1
ATOM 739 O O . ARG A 1 92 ? 0.449 -4.831 21.757 1.00 84.50 92 ARG A O 1
ATOM 746 N N . LEU A 1 93 ? 0.206 -4.566 19.545 1.00 82.75 93 LEU A N 1
ATOM 747 C CA . LEU A 1 93 ? 0.545 -3.136 19.558 1.00 82.75 93 LEU A CA 1
ATOM 748 C C . LEU A 1 93 ? -0.555 -2.292 20.214 1.00 82.75 93 LEU A C 1
ATOM 750 O O . LEU A 1 93 ? -0.247 -1.346 20.938 1.00 82.75 93 LEU A O 1
ATOM 754 N N . LEU A 1 94 ? -1.824 -2.642 19.996 1.00 81.12 94 LEU A N 1
ATOM 755 C CA . LEU A 1 94 ? -2.965 -1.983 20.632 1.00 81.12 94 LEU A CA 1
ATOM 756 C C . LEU A 1 94 ? -3.024 -2.267 22.136 1.00 81.12 94 LEU A C 1
ATOM 758 O O . LEU A 1 94 ? -3.236 -1.340 22.912 1.00 81.12 94 LEU A O 1
ATOM 762 N N . GLU A 1 95 ? -2.774 -3.506 22.560 1.00 83.19 95 GLU A N 1
ATOM 763 C CA . GLU A 1 95 ? -2.680 -3.880 23.976 1.00 83.19 95 GLU A CA 1
ATOM 764 C C . GLU A 1 95 ? -1.553 -3.124 24.681 1.00 83.19 95 GLU A C 1
ATOM 766 O O . GLU A 1 95 ? -1.755 -2.584 25.767 1.00 83.19 95 GLU A O 1
ATOM 771 N N . GLN A 1 96 ? -0.383 -3.008 24.044 1.00 80.31 96 GLN A N 1
ATOM 772 C CA . GLN A 1 96 ? 0.724 -2.203 24.565 1.00 80.31 96 GLN A CA 1
ATOM 773 C C . GLN A 1 96 ? 0.356 -0.718 24.646 1.00 80.31 96 GLN A C 1
ATOM 775 O O . GLN A 1 96 ? 0.668 -0.065 25.644 1.00 80.31 96 GLN A O 1
ATOM 780 N N . ALA A 1 97 ? -0.341 -0.184 23.638 1.00 78.69 97 ALA A N 1
ATOM 781 C CA . ALA A 1 97 ? -0.803 1.201 23.645 1.00 78.69 97 ALA A CA 1
ATOM 782 C C . ALA A 1 97 ? -1.804 1.451 24.777 1.00 78.69 97 ALA A C 1
ATOM 784 O O . ALA A 1 97 ? -1.700 2.451 25.487 1.00 78.69 97 ALA A O 1
ATOM 785 N N . TRP A 1 98 ? -2.730 0.516 24.986 1.00 75.31 98 TRP A N 1
ATOM 786 C CA . TRP A 1 98 ? -3.715 0.548 26.061 1.00 75.31 98 TRP A CA 1
ATOM 787 C C . TRP A 1 98 ? -3.070 0.437 27.449 1.00 75.31 98 TRP A C 1
ATOM 789 O O . TRP A 1 98 ? -3.391 1.216 28.350 1.00 75.31 98 TRP A O 1
ATOM 799 N N . ALA A 1 99 ? -2.121 -0.488 27.619 1.00 76.50 99 ALA A N 1
ATOM 800 C CA . ALA A 1 99 ? -1.376 -0.673 28.861 1.00 76.50 99 ALA A CA 1
ATOM 801 C C . ALA A 1 99 ? -0.552 0.574 29.215 1.00 76.50 99 ALA A C 1
ATOM 803 O O . ALA A 1 99 ? -0.575 1.030 30.361 1.00 76.50 99 ALA A O 1
ATOM 804 N N . TRP A 1 100 ? 0.115 1.177 28.224 1.00 69.38 100 TRP A N 1
ATOM 805 C CA . TRP A 1 100 ? 0.835 2.439 28.391 1.00 69.38 100 TRP A CA 1
ATOM 806 C C . TRP A 1 100 ? -0.112 3.594 28.745 1.00 69.38 100 TRP A C 1
ATOM 808 O O . TRP A 1 100 ? 0.189 4.400 29.627 1.00 69.38 100 TRP A O 1
ATOM 818 N N . ALA A 1 101 ? -1.291 3.639 28.117 1.00 67.44 101 ALA A N 1
ATOM 819 C CA . ALA A 1 101 ? -2.293 4.682 28.327 1.00 67.44 101 ALA A CA 1
ATOM 820 C C . ALA A 1 101 ? -2.960 4.652 29.715 1.00 67.44 101 ALA A C 1
ATOM 822 O O . ALA A 1 101 ? -3.649 5.616 30.057 1.00 67.44 101 ALA A O 1
ATOM 823 N N . ARG A 1 102 ? -2.772 3.584 30.514 1.00 62.22 102 ARG A N 1
ATOM 824 C CA . ARG A 1 102 ? -3.379 3.394 31.850 1.00 62.22 102 ARG A CA 1
ATOM 825 C C . ARG A 1 102 ? -4.820 3.936 31.918 1.00 62.22 102 ARG A C 1
ATOM 827 O O . ARG A 1 102 ? -5.131 4.830 32.700 1.00 62.22 102 ARG A O 1
ATOM 834 N N . ALA A 1 103 ? -5.689 3.382 31.070 1.00 58.19 103 ALA A N 1
ATOM 835 C CA . ALA A 1 103 ? -7.154 3.352 31.193 1.00 58.19 103 ALA A CA 1
ATOM 836 C C . ALA A 1 103 ? -7.933 4.669 31.454 1.00 58.19 103 ALA A C 1
ATOM 838 O O . ALA A 1 103 ? -9.086 4.590 31.872 1.00 58.19 103 ALA A O 1
ATOM 839 N N . ARG A 1 104 ? -7.379 5.875 31.244 1.00 60.25 104 ARG A N 1
ATOM 840 C CA . ARG A 1 104 ? -8.077 7.117 31.660 1.00 60.25 104 ARG A CA 1
ATOM 841 C C . ARG A 1 104 ? -8.039 8.311 30.712 1.00 60.25 104 ARG A C 1
ATOM 843 O O . ARG A 1 104 ? -8.574 9.352 31.078 1.00 60.25 104 ARG A O 1
ATOM 850 N N . ARG A 1 105 ? -7.452 8.196 29.522 1.00 69.38 105 ARG A N 1
ATOM 851 C CA . ARG A 1 105 ? -7.408 9.323 28.577 1.00 69.38 105 ARG A CA 1
ATOM 852 C C . ARG A 1 105 ? -8.167 8.991 27.302 1.00 69.38 105 ARG A C 1
ATOM 854 O O . ARG A 1 105 ? -7.850 7.969 26.688 1.00 69.38 105 ARG A O 1
ATOM 861 N N . PRO A 1 106 ? -9.163 9.799 26.907 1.00 75.75 106 PRO A N 1
ATOM 862 C CA . PRO A 1 106 ? -9.860 9.570 25.658 1.00 75.75 106 PRO A CA 1
ATOM 863 C C . PRO A 1 106 ? -8.888 9.780 24.491 1.00 75.75 106 PRO A C 1
ATOM 865 O O . PRO A 1 106 ? -8.113 10.734 24.437 1.00 75.75 106 PRO A O 1
ATOM 868 N N . VAL A 1 107 ? -8.898 8.825 23.567 1.00 79.69 107 VAL A N 1
ATOM 869 C CA . VAL A 1 107 ? -8.089 8.857 22.348 1.00 79.69 107 VAL A CA 1
ATOM 870 C C . VAL A 1 107 ? -8.853 9.663 21.303 1.00 79.69 107 VAL A C 1
ATOM 872 O O . VAL A 1 107 ? -9.988 9.324 20.979 1.00 79.69 107 VAL A O 1
ATOM 875 N N . CYS A 1 108 ? -8.238 10.714 20.763 1.00 84.81 108 CYS A N 1
ATOM 876 C CA . CYS A 1 108 ? -8.825 11.521 19.692 1.00 84.81 108 CYS A CA 1
ATOM 877 C C . CYS A 1 108 ? -8.410 11.037 18.292 1.00 84.81 108 CYS A C 1
ATOM 879 O O . CYS A 1 108 ? -9.096 11.337 17.317 1.00 84.81 108 CYS A O 1
ATOM 881 N N . LEU A 1 109 ? -7.304 10.286 18.172 1.00 81.69 109 LEU A N 1
ATOM 882 C CA . LEU A 1 109 ? -6.858 9.707 16.904 1.00 81.69 109 LEU A CA 1
ATOM 883 C C . LEU A 1 109 ? -6.088 8.400 17.112 1.00 81.69 109 LEU A C 1
ATOM 885 O O . LEU A 1 109 ? -5.175 8.322 17.933 1.00 81.69 109 LEU A O 1
ATOM 889 N N . LEU A 1 110 ? -6.419 7.399 16.296 1.00 83.75 110 LEU A N 1
ATOM 890 C CA . LEU A 1 110 ? -5.694 6.137 16.180 1.00 83.75 110 LEU A CA 1
ATOM 891 C C . LEU A 1 110 ? -5.221 5.967 14.731 1.00 83.75 110 LEU A C 1
ATOM 893 O O . LEU A 1 110 ? -6.033 5.852 13.817 1.00 83.75 110 LEU A O 1
ATOM 897 N N . GLY A 1 111 ? -3.909 5.973 14.514 1.00 84.38 111 GLY A N 1
ATOM 898 C CA . GLY A 1 111 ? -3.286 5.712 13.219 1.00 84.38 111 GLY A CA 1
ATOM 899 C C . GLY A 1 111 ? -2.604 4.350 13.214 1.00 84.38 111 GLY A C 1
ATOM 900 O O . GLY A 1 111 ? -1.794 4.072 14.090 1.00 84.38 111 GLY A O 1
ATOM 901 N N . VAL A 1 112 ? -2.881 3.513 12.221 1.00 84.81 112 VAL A N 1
ATOM 902 C CA . VAL A 1 112 ? -2.271 2.183 12.079 1.00 84.81 112 VAL A CA 1
ATOM 903 C C . VAL A 1 112 ? -1.566 2.113 10.733 1.00 84.81 112 VAL A C 1
ATOM 905 O O . VAL A 1 112 ? -2.103 2.585 9.732 1.00 84.81 112 VAL A O 1
ATOM 908 N N . GLY A 1 113 ? -0.360 1.551 10.688 1.00 84.56 113 GLY A N 1
ATOM 909 C CA . GLY A 1 113 ? 0.360 1.436 9.426 1.00 84.56 113 GLY A CA 1
ATOM 910 C C . GLY A 1 113 ? 1.588 0.544 9.473 1.00 84.56 113 GLY A C 1
ATOM 911 O O . GLY A 1 113 ? 1.875 -0.130 10.464 1.00 84.56 113 GLY A O 1
ATOM 912 N N . VAL A 1 114 ? 2.307 0.544 8.354 1.00 83.38 114 VAL A N 1
ATOM 913 C CA . VAL A 1 114 ? 3.567 -0.178 8.168 1.00 83.38 114 VAL A CA 1
ATOM 914 C C . VAL A 1 114 ? 4.678 0.813 7.849 1.00 83.38 114 VAL A C 1
ATOM 916 O O . VAL A 1 114 ? 4.469 1.800 7.140 1.00 83.38 114 VAL A O 1
ATOM 919 N N . ARG A 1 115 ? 5.880 0.554 8.357 1.00 78.44 115 ARG A N 1
ATOM 920 C CA . ARG A 1 115 ? 7.103 1.174 7.856 1.00 78.44 115 ARG A CA 1
ATOM 921 C C . ARG A 1 115 ? 7.666 0.309 6.748 1.00 78.44 115 ARG A C 1
ATOM 923 O O . ARG A 1 115 ? 7.727 -0.910 6.862 1.00 78.44 115 ARG A O 1
ATOM 930 N N . LEU A 1 116 ? 8.120 0.959 5.690 1.00 77.69 116 LEU A N 1
ATOM 931 C CA . LEU A 1 116 ? 8.780 0.311 4.568 1.00 77.69 116 LEU A CA 1
ATOM 932 C C . LEU A 1 116 ? 10.294 0.428 4.746 1.00 77.69 116 LEU A C 1
ATOM 934 O O . LEU A 1 116 ? 10.774 1.462 5.210 1.00 77.69 116 LEU A O 1
ATOM 938 N N . VAL A 1 117 ? 11.038 -0.609 4.367 1.00 70.56 117 VAL A N 1
ATOM 939 C CA . VAL A 1 117 ? 12.503 -0.573 4.306 1.00 70.56 117 VAL A CA 1
ATOM 940 C C . VAL A 1 117 ? 12.916 0.546 3.342 1.00 70.56 117 VAL A C 1
ATOM 942 O O . VAL A 1 117 ? 12.403 0.562 2.211 1.00 70.56 117 VAL A O 1
ATOM 945 N N . PRO A 1 118 ? 13.791 1.479 3.769 1.00 65.31 118 PRO A N 1
ATOM 946 C CA . PRO A 1 118 ? 14.349 2.514 2.904 1.00 65.31 118 PRO A CA 1
ATOM 947 C C . PRO A 1 118 ? 15.044 1.897 1.689 1.00 65.31 118 PRO A C 1
ATOM 949 O O . PRO A 1 118 ? 15.655 0.837 1.796 1.00 65.31 118 PRO A O 1
ATOM 952 N N . GLU A 1 119 ? 14.951 2.548 0.532 1.00 58.38 119 GLU A N 1
ATOM 953 C CA . GLU A 1 119 ? 15.530 2.018 -0.710 1.00 58.38 119 GLU A CA 1
ATOM 954 C C . GLU A 1 119 ? 17.062 1.893 -0.623 1.00 58.38 119 GLU A C 1
ATOM 956 O O . GLU A 1 119 ? 17.622 0.911 -1.101 1.00 58.38 119 GLU A O 1
ATOM 961 N N . GLU A 1 120 ? 17.725 2.817 0.084 1.00 60.00 120 GLU A N 1
ATOM 962 C CA . GLU A 1 120 ? 19.183 2.805 0.299 1.00 60.00 120 GLU A CA 1
ATOM 963 C C . GLU A 1 120 ? 19.667 1.504 0.965 1.00 60.00 120 GLU A C 1
ATOM 965 O O . GLU A 1 120 ? 20.682 0.932 0.574 1.00 60.00 120 GLU A O 1
ATOM 970 N N . ALA A 1 121 ? 18.897 0.979 1.924 1.00 58.62 121 ALA A N 1
ATOM 971 C CA . ALA A 1 121 ? 19.223 -0.263 2.624 1.00 58.62 121 ALA A CA 1
ATOM 972 C C . ALA A 1 121 ? 19.033 -1.517 1.750 1.00 58.62 121 ALA A C 1
ATOM 974 O O . ALA A 1 121 ? 19.576 -2.572 2.070 1.00 58.62 121 ALA A O 1
ATOM 975 N N . ARG A 1 122 ? 18.274 -1.426 0.647 1.00 52.84 122 ARG A N 1
ATOM 976 C CA . ARG A 1 122 ? 18.093 -2.541 -0.300 1.00 52.84 122 ARG A CA 1
ATOM 977 C C . ARG A 1 122 ? 19.270 -2.675 -1.255 1.00 52.84 122 ARG A C 1
ATOM 979 O O . ARG A 1 122 ? 19.650 -3.793 -1.582 1.00 52.84 122 ARG A O 1
ATOM 986 N N . GLN A 1 123 ? 19.857 -1.553 -1.671 1.00 53.38 123 GLN A N 1
ATOM 987 C CA . GLN A 1 123 ? 20.991 -1.542 -2.601 1.00 53.38 123 GLN A CA 1
ATOM 988 C C . GLN A 1 123 ? 22.262 -2.132 -1.972 1.00 53.38 123 GLN A C 1
ATOM 990 O O . GLN A 1 123 ? 23.041 -2.783 -2.658 1.00 53.38 123 GLN A O 1
ATOM 995 N N . GLN A 1 124 ? 22.438 -1.980 -0.657 1.00 50.22 124 GLN A N 1
ATOM 996 C CA . GLN A 1 124 ? 23.622 -2.462 0.059 1.00 50.22 124 GLN A CA 1
ATOM 997 C C . GLN A 1 124 ? 23.665 -3.994 0.250 1.00 50.22 124 GLN A C 1
ATOM 999 O O . GLN A 1 124 ? 24.708 -4.533 0.608 1.00 50.22 124 GLN A O 1
ATOM 1004 N N . LEU A 1 125 ? 22.557 -4.704 -0.001 1.00 49.12 125 LEU A N 1
ATOM 1005 C CA . LEU A 1 125 ? 22.479 -6.169 0.110 1.00 49.12 125 LEU A CA 1
ATOM 1006 C C . LEU A 1 125 ? 22.875 -6.908 -1.179 1.00 49.12 125 LEU A C 1
ATOM 1008 O O . LEU A 1 125 ? 23.013 -8.130 -1.155 1.00 49.12 125 LEU A O 1
ATOM 1012 N N . ALA A 1 126 ? 23.087 -6.200 -2.291 1.00 47.50 126 ALA A N 1
ATOM 1013 C CA . ALA A 1 126 ? 23.654 -6.789 -3.499 1.00 47.50 126 ALA A CA 1
ATOM 1014 C C . ALA A 1 126 ? 25.187 -6.825 -3.376 1.00 47.50 126 ALA A C 1
ATOM 1016 O O . ALA A 1 126 ? 25.882 -5.933 -3.855 1.00 47.50 126 ALA A O 1
ATOM 1017 N N . LEU A 1 127 ? 25.718 -7.842 -2.692 1.00 41.53 127 LEU A N 1
ATOM 1018 C CA . LEU A 1 127 ? 27.144 -8.171 -2.765 1.00 41.53 127 LEU A CA 1
ATOM 1019 C C . LEU A 1 127 ? 27.439 -8.704 -4.180 1.00 41.53 127 LEU A C 1
ATOM 1021 O O . LEU A 1 127 ? 26.840 -9.712 -4.564 1.00 41.53 127 LEU A O 1
ATOM 1025 N N . PRO A 1 128 ? 28.317 -8.059 -4.967 1.00 46.34 128 PRO A N 1
ATOM 1026 C CA . PRO A 1 128 ? 28.806 -8.658 -6.198 1.00 46.34 128 PRO A CA 1
ATOM 1027 C C . PRO A 1 128 ? 29.685 -9.860 -5.822 1.00 46.34 128 PRO A C 1
ATOM 1029 O O . PRO A 1 128 ? 30.592 -9.724 -4.998 1.00 46.34 128 PRO A O 1
ATOM 1032 N N . LEU A 1 129 ? 29.366 -11.033 -6.377 1.00 45.34 129 LEU A N 1
ATOM 1033 C CA . LEU A 1 129 ? 30.260 -12.196 -6.385 1.00 45.34 129 LEU A CA 1
ATOM 1034 C C . LEU A 1 129 ? 31.392 -11.978 -7.390 1.00 45.34 129 LEU A C 1
ATOM 1036 O O . LEU A 1 129 ? 31.097 -11.436 -8.481 1.00 45.34 129 LEU A O 1
#

Secondary structure (DSSP, 8-state):
---TTS--HHHHHTTTTTSPPPPSSSSPPP-HHHHHHHHHHHHHH---GGG--GGGT-PPEEEEEEEEEETT--EEEEEEES--S-HHHHHHHHHHHHHHHTT-S-EEEEEEEEEEPPHHHHHTT----

InterPro domains:
  IPR025161 Insertion element IS402-like domain [PF13340] (7-59)
  IPR036775 DNA polymerase, Y-family, little finger domain superfamily [G3DSA:3.30.1490.100] (31-129)
  IPR036775 DNA polymerase, Y-family, little finger domain superfamily [SSF100879] (49-128)
  IPR052909 Transposase_6_like [PTHR46637] (4-59)

Sequence (129 aa):
MAGRYEISDNGWALIEDIVSPPQRTGRPRRDDRQVLNGIFWILCSGAKWRDLPERYGHPPMAGLFVKVRFDDFSLTTLESRGLTPDAESYTRLLEQAWAWARARRPVCLLGVGVRLVPEEARQQLALPL

Organism: NCBI:txid229007

Foldseek 3Di:
DAPPQAQDPVRCVVCVVVPDDFDPDDATDDDVRLLVSQVSCCVVVVDDNVPRDCSSPDQAFQWKWKWWAFPVRDIDIDIDGDDDPDPVRVVVRVVVVCVVVPPDTHTPDIDIDTHGDGPVVVVVPPDDD